Protein AF-A0A110A791-F1 (afdb_monomer)

Structure (mmCIF, N/CA/C/O backbone):
data_AF-A0A110A791-F1
#
_entry.id   AF-A0A110A791-F1
#
loop_
_atom_site.group_PDB
_atom_site.id
_atom_site.type_symbol
_atom_site.label_atom_id
_atom_site.label_alt_id
_atom_site.label_comp_id
_atom_site.label_asym_id
_atom_site.label_entity_id
_atom_site.label_seq_id
_atom_site.pdbx_PDB_ins_code
_atom_site.Cartn_x
_atom_site.Cartn_y
_atom_site.Cartn_z
_atom_site.occupancy
_atom_site.B_iso_or_equiv
_atom_site.auth_seq_id
_atom_site.auth_comp_id
_atom_site.auth_asym_id
_atom_site.auth_atom_id
_atom_site.pdbx_PDB_model_num
ATOM 1 N N . MET A 1 1 ? -46.217 46.017 40.163 1.00 45.03 1 MET A N 1
ATOM 2 C CA . MET A 1 1 ? -46.417 44.812 39.322 1.00 45.03 1 MET A CA 1
ATOM 3 C C . MET A 1 1 ? -45.128 43.997 39.270 1.00 45.03 1 MET A C 1
ATOM 5 O O . MET A 1 1 ? -44.220 44.387 38.547 1.00 45.03 1 MET A O 1
ATOM 9 N N . ASN A 1 2 ? -45.032 42.873 39.987 1.00 41.34 2 ASN A N 1
ATOM 10 C CA . ASN A 1 2 ? -43.905 41.946 39.819 1.00 41.34 2 ASN A CA 1
ATOM 11 C C . ASN A 1 2 ? -44.261 40.891 38.764 1.00 41.34 2 ASN A C 1
ATOM 13 O O . ASN A 1 2 ? -45.183 40.100 38.952 1.00 41.34 2 ASN A O 1
ATOM 17 N N . LYS A 1 3 ? -43.537 40.891 37.639 1.00 60.41 3 LYS A N 1
ATOM 18 C CA . LYS A 1 3 ? -43.641 39.853 36.605 1.00 60.41 3 LYS A CA 1
ATOM 19 C C . LYS A 1 3 ? -42.994 38.568 37.124 1.00 60.41 3 LYS A C 1
ATOM 21 O O . LYS A 1 3 ? -41.775 38.482 37.232 1.00 60.41 3 LYS A O 1
ATOM 26 N N . ILE A 1 4 ? -43.812 37.562 37.421 1.00 61.75 4 ILE A N 1
ATOM 27 C CA . ILE A 1 4 ? -43.351 36.211 37.751 1.00 61.75 4 ILE A CA 1
ATOM 28 C C . ILE A 1 4 ? -42.800 35.580 36.462 1.00 61.75 4 ILE A C 1
ATOM 30 O O . ILE A 1 4 ? -43.551 35.228 35.551 1.00 61.75 4 ILE A O 1
ATOM 34 N N . LEU A 1 5 ? -41.475 35.474 36.356 1.00 68.62 5 LEU A N 1
ATOM 35 C CA . LEU A 1 5 ? -40.795 34.801 35.249 1.00 68.62 5 LEU A CA 1
ATOM 36 C C . LEU A 1 5 ? -41.057 33.289 35.334 1.00 68.62 5 LEU A C 1
ATOM 38 O O . LEU A 1 5 ? -40.433 32.577 36.119 1.00 68.62 5 LEU A O 1
ATOM 42 N N . LYS A 1 6 ? -41.981 32.788 34.503 1.00 63.88 6 LYS A N 1
ATOM 43 C CA . LYS A 1 6 ? -42.192 31.351 34.260 1.00 63.88 6 LYS A CA 1
ATOM 44 C C . LYS A 1 6 ? -40.871 30.724 33.782 1.00 63.88 6 LYS A C 1
ATOM 46 O O . LYS A 1 6 ? -40.503 30.877 32.616 1.00 63.88 6 LYS A O 1
ATOM 51 N N . ARG A 1 7 ? -40.157 29.995 34.653 1.00 67.88 7 ARG A N 1
ATOM 52 C CA . ARG A 1 7 ? -39.065 29.100 34.230 1.00 67.88 7 ARG A CA 1
ATOM 53 C C . ARG A 1 7 ? -39.672 28.030 33.323 1.00 67.88 7 ARG A C 1
ATOM 55 O O . ARG A 1 7 ? -40.397 27.154 33.783 1.00 67.88 7 ARG A O 1
ATOM 62 N N . LYS A 1 8 ? -39.405 28.115 32.018 1.00 66.44 8 LYS A N 1
ATOM 63 C CA . LYS A 1 8 ? -39.672 27.010 31.092 1.00 66.44 8 LYS A CA 1
ATOM 64 C C . LYS A 1 8 ? -38.808 25.830 31.544 1.00 66.44 8 LYS A C 1
ATOM 66 O O . LYS A 1 8 ? -37.589 25.972 31.594 1.00 66.44 8 LYS A O 1
ATOM 71 N N . ASN A 1 9 ? -39.438 24.706 31.885 1.00 64.69 9 ASN A N 1
ATOM 72 C CA . ASN A 1 9 ? -38.768 23.437 32.170 1.00 64.69 9 ASN A CA 1
ATOM 73 C C . ASN A 1 9 ? -37.951 23.016 30.945 1.00 64.69 9 ASN A C 1
ATOM 75 O O . ASN A 1 9 ? -38.466 22.374 30.030 1.00 64.69 9 ASN A O 1
ATOM 79 N N . LYS A 1 10 ? -36.680 23.415 30.898 1.00 67.19 10 LYS A N 1
ATOM 80 C CA . LYS A 1 10 ? -35.728 22.838 29.960 1.00 67.19 10 LYS A CA 1
ATOM 81 C C . LYS A 1 10 ? -35.434 21.437 30.483 1.00 67.19 10 LYS A C 1
ATOM 83 O O . LYS A 1 10 ? -34.829 21.306 31.543 1.00 67.19 10 LYS A O 1
ATOM 88 N N . LYS A 1 11 ? -35.916 20.407 29.783 1.00 72.38 11 LYS A N 1
ATOM 89 C CA . LYS A 1 11 ? -35.474 19.029 30.012 1.00 72.38 11 LYS A CA 1
ATOM 90 C C . LYS A 1 11 ? -33.971 19.003 29.726 1.00 72.38 11 LYS A C 1
ATOM 92 O O . LYS A 1 11 ? -33.565 19.143 28.576 1.00 72.38 11 LYS A O 1
ATOM 97 N N . GLY A 1 12 ? -33.168 18.997 30.785 1.00 74.56 12 GLY A N 1
ATOM 98 C CA . GLY A 1 12 ? -31.721 18.867 30.695 1.00 74.56 12 GLY A CA 1
ATOM 99 C C . GLY A 1 12 ? -31.355 17.419 30.407 1.00 74.56 12 GLY A C 1
ATOM 100 O O . GLY A 1 12 ? -32.042 16.511 30.870 1.00 74.56 12 GLY A O 1
ATOM 101 N N . PHE A 1 13 ? -30.287 17.232 29.639 1.00 78.25 13 PHE A N 1
ATOM 102 C CA . PHE A 1 13 ? -29.685 15.930 29.391 1.00 78.25 13 PHE A CA 1
ATOM 103 C C . PHE A 1 13 ? -29.231 15.332 30.727 1.00 78.25 13 PHE A C 1
ATOM 105 O O . PHE A 1 13 ? -28.520 15.988 31.493 1.00 78.25 13 PHE A O 1
ATOM 112 N N . THR A 1 14 ? -29.684 14.129 31.055 1.00 89.19 14 THR A N 1
ATOM 113 C CA . THR A 1 14 ? -29.282 13.464 32.294 1.00 89.19 14 THR A CA 1
ATOM 114 C C . THR A 1 14 ? -27.866 12.910 32.142 1.00 89.19 14 THR A C 1
ATO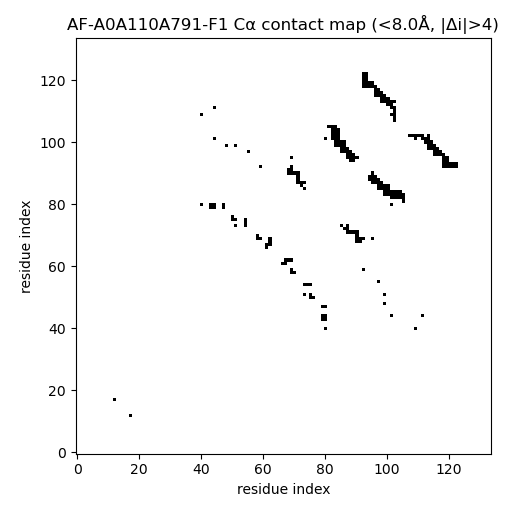M 116 O O . THR A 1 14 ? -27.463 12.452 31.073 1.00 89.19 14 THR A O 1
ATOM 119 N N . LEU A 1 15 ? -27.082 12.919 33.224 1.00 87.25 15 LEU A N 1
ATOM 120 C CA . LEU A 1 15 ? -25.754 12.290 33.221 1.00 87.25 15 LEU A CA 1
ATOM 121 C C . LEU A 1 15 ? -25.836 10.802 32.846 1.00 87.25 15 LEU A C 1
ATOM 123 O O . LEU A 1 15 ? -24.977 10.303 32.128 1.00 87.25 15 LEU A O 1
ATOM 127 N N . MET A 1 16 ? -26.904 10.118 33.268 1.00 90.25 16 MET A N 1
ATOM 128 C CA . MET A 1 16 ? -27.146 8.711 32.938 1.00 90.25 16 MET A CA 1
ATOM 129 C C . MET A 1 16 ? -27.366 8.481 31.441 1.00 90.25 16 MET A C 1
ATOM 131 O O . MET A 1 16 ? -26.863 7.497 30.902 1.00 90.25 16 MET A O 1
ATOM 135 N N . GLU A 1 17 ? -28.048 9.399 30.748 1.00 89.00 17 GLU A N 1
ATOM 136 C CA . GLU A 1 17 ? -28.193 9.329 29.290 1.00 89.00 17 GLU A CA 1
ATOM 137 C C . GLU A 1 17 ? -26.839 9.460 28.583 1.00 89.00 17 GLU A C 1
ATOM 139 O O . GLU A 1 17 ? -26.626 8.812 27.565 1.00 89.00 17 GLU A O 1
ATOM 144 N N . MET A 1 18 ? -25.892 10.241 29.114 1.00 90.25 18 MET A N 1
ATOM 145 C CA . MET A 1 18 ? -24.562 10.351 28.493 1.00 90.25 18 MET A CA 1
ATOM 146 C C . MET A 1 18 ? -23.713 9.118 28.803 1.00 90.25 18 MET A C 1
ATOM 148 O O . MET A 1 18 ? -22.993 8.641 27.929 1.00 90.25 18 MET A O 1
ATOM 152 N N . LEU A 1 19 ? -23.838 8.566 30.013 1.00 91.44 19 LEU A N 1
ATOM 153 C CA . LEU A 1 19 ? -23.100 7.378 30.443 1.00 91.44 19 LEU A CA 1
ATOM 154 C C . LEU A 1 19 ? -23.436 6.142 29.605 1.00 91.44 19 LEU A C 1
ATOM 156 O O . LEU A 1 19 ? -22.528 5.427 29.181 1.00 91.44 19 LEU A O 1
ATOM 160 N N . ILE A 1 20 ? -24.718 5.897 29.321 1.00 93.31 20 ILE A N 1
ATOM 161 C CA . ILE A 1 20 ? -25.096 4.728 28.516 1.00 93.31 20 ILE A CA 1
ATOM 162 C C . ILE A 1 20 ? -24.633 4.870 27.060 1.00 93.31 20 ILE A C 1
ATOM 164 O O . ILE A 1 20 ? -24.203 3.894 26.449 1.00 93.31 20 ILE A O 1
ATOM 168 N N . VAL A 1 21 ? -24.643 6.094 26.521 1.00 94.44 21 VAL A N 1
ATOM 169 C CA . VAL A 1 21 ? -24.217 6.376 25.144 1.00 94.44 21 VAL A CA 1
ATOM 170 C C . VAL A 1 21 ? -22.723 6.121 24.969 1.00 94.44 21 VAL A C 1
ATOM 172 O O . VAL A 1 21 ? -22.339 5.378 24.065 1.00 94.44 21 VAL A O 1
ATOM 175 N N . ILE A 1 22 ? -21.874 6.666 25.847 1.00 95.19 22 ILE A N 1
ATOM 176 C CA . ILE A 1 22 ? -20.428 6.403 25.771 1.00 95.19 22 ILE A CA 1
ATOM 177 C C . ILE A 1 22 ? -20.110 4.926 26.026 1.00 95.19 22 ILE A C 1
ATOM 179 O O . ILE A 1 22 ? -19.186 4.396 25.415 1.00 95.19 22 ILE A O 1
ATOM 183 N N . GLY A 1 23 ? -20.905 4.247 26.862 1.00 9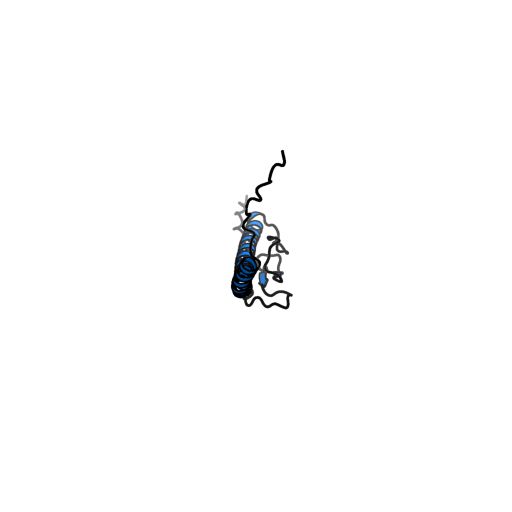6.00 23 GLY A N 1
ATOM 184 C CA . GLY A 1 23 ? -20.778 2.813 27.110 1.00 96.00 23 GLY A CA 1
ATOM 185 C C . GLY A 1 23 ? -20.991 1.986 25.843 1.00 96.00 23 GLY A C 1
ATOM 186 O O . GLY A 1 23 ? -20.168 1.134 25.518 1.00 96.00 23 GLY A O 1
ATOM 187 N N . ILE A 1 24 ? -22.045 2.278 25.076 1.00 96.31 24 ILE A N 1
ATOM 188 C CA . ILE A 1 24 ? -22.310 1.587 23.805 1.00 96.31 24 ILE A CA 1
ATOM 189 C C . ILE A 1 24 ? -21.230 1.925 22.765 1.00 96.31 24 ILE A C 1
ATOM 191 O O . ILE A 1 24 ? -20.730 1.023 22.093 1.00 96.31 24 ILE A O 1
ATOM 195 N N . ILE A 1 25 ? -20.815 3.194 22.654 1.00 96.44 25 ILE A N 1
ATOM 196 C CA . ILE A 1 25 ? -19.747 3.605 21.725 1.00 96.44 25 ILE A CA 1
ATOM 197 C C . ILE A 1 25 ? -18.435 2.876 22.044 1.00 96.44 25 ILE A C 1
ATOM 199 O O . ILE A 1 25 ? -17.772 2.401 21.124 1.00 96.44 25 ILE A O 1
ATOM 203 N N . ALA A 1 26 ? -18.080 2.730 23.324 1.00 96.81 26 ALA A N 1
ATOM 204 C CA . ALA A 1 26 ? -16.869 2.026 23.737 1.00 96.81 26 ALA A CA 1
ATOM 205 C C . ALA A 1 26 ? -16.861 0.563 23.263 1.00 96.81 26 ALA A C 1
ATOM 207 O O . ALA A 1 26 ? -15.852 0.096 22.736 1.00 96.81 26 ALA A O 1
ATOM 208 N N . VAL A 1 27 ? -17.997 -0.137 23.374 1.00 95.88 27 VAL A N 1
ATOM 209 C CA . VAL A 1 27 ? -18.136 -1.524 22.899 1.00 95.88 27 VAL A CA 1
ATOM 210 C C . VAL A 1 27 ? -18.001 -1.608 21.375 1.00 95.88 27 VAL A C 1
ATOM 212 O O . VAL A 1 27 ? -17.294 -2.478 20.870 1.00 95.88 27 VAL A O 1
ATOM 215 N N . LEU A 1 28 ? -18.626 -0.689 20.632 1.00 96.31 28 LEU A N 1
ATOM 216 C CA . LEU A 1 28 ? -18.527 -0.663 19.168 1.00 96.31 28 LEU A CA 1
ATOM 217 C C . LEU A 1 28 ? -17.091 -0.397 18.700 1.00 96.31 28 LEU A C 1
ATOM 219 O O . LEU A 1 28 ? -16.579 -1.098 17.827 1.00 96.31 28 LEU A O 1
ATOM 223 N N . VAL A 1 29 ? -16.423 0.590 19.301 1.00 95.88 29 VAL A N 1
ATOM 224 C CA . VAL A 1 29 ? -15.051 0.981 18.950 1.00 95.88 29 VAL A CA 1
ATOM 225 C C . VAL A 1 29 ? -14.051 -0.136 19.261 1.00 95.88 29 VAL A C 1
ATOM 227 O O . VAL A 1 29 ? -13.147 -0.370 18.458 1.00 95.88 29 VAL A O 1
ATOM 230 N N . ALA A 1 30 ? -14.243 -0.870 20.363 1.00 94.75 30 ALA A N 1
ATOM 231 C CA . ALA A 1 30 ? -13.383 -1.992 20.741 1.00 94.75 30 ALA A CA 1
ATOM 232 C C . ALA A 1 30 ? -13.294 -3.079 19.652 1.00 94.75 30 ALA A C 1
ATOM 234 O O . ALA A 1 30 ? -12.232 -3.667 19.461 1.00 94.75 30 ALA A O 1
ATOM 235 N N . ILE A 1 31 ? -14.377 -3.315 18.904 1.00 93.12 31 ILE A N 1
ATOM 236 C CA . ILE A 1 31 ? -14.413 -4.283 17.794 1.00 93.12 31 ILE A CA 1
ATOM 237 C C . ILE A 1 31 ? -14.031 -3.611 16.465 1.00 93.12 31 ILE A C 1
ATOM 239 O O . ILE A 1 31 ? -13.361 -4.210 15.620 1.00 93.12 31 ILE A O 1
ATOM 243 N N . ALA A 1 32 ? -14.430 -2.353 16.268 1.00 92.12 32 ALA A N 1
ATOM 244 C CA . ALA A 1 32 ? -14.211 -1.635 15.018 1.00 92.12 32 ALA A CA 1
ATOM 245 C C . ALA A 1 32 ? -12.730 -1.321 14.749 1.00 92.12 32 ALA A C 1
ATOM 247 O O . ALA A 1 32 ? -12.274 -1.488 13.624 1.00 92.12 32 ALA A O 1
ATOM 248 N N . ILE A 1 33 ? -11.952 -0.900 15.753 1.00 90.88 33 ILE A N 1
ATOM 249 C CA . ILE A 1 33 ? -10.535 -0.534 15.560 1.00 90.88 33 ILE A CA 1
ATOM 250 C C . ILE A 1 33 ? -9.679 -1.699 15.027 1.00 90.88 33 ILE A C 1
ATOM 252 O O . ILE A 1 33 ? -9.022 -1.513 13.995 1.00 90.88 33 ILE A O 1
ATOM 256 N N . PRO A 1 34 ? -9.649 -2.890 15.665 1.00 87.69 34 PRO A N 1
ATOM 257 C CA . PRO A 1 34 ? -8.782 -3.974 15.201 1.00 87.69 34 PRO A CA 1
ATOM 258 C C . PRO A 1 34 ? -9.191 -4.483 13.814 1.00 87.69 34 PRO A C 1
ATOM 260 O O . PRO A 1 34 ? -8.332 -4.753 12.975 1.00 87.69 34 PRO A O 1
ATOM 263 N N . THR A 1 35 ? -10.496 -4.554 13.538 1.00 89.56 35 THR A N 1
ATOM 264 C CA . THR A 1 35 ? -11.021 -5.019 12.246 1.00 89.56 35 THR A CA 1
ATOM 265 C C . THR A 1 35 ? -10.743 -4.022 11.119 1.00 89.56 35 THR A C 1
ATOM 267 O O . THR A 1 35 ? -10.292 -4.410 10.039 1.00 89.56 35 THR A O 1
ATOM 270 N N . PHE A 1 36 ? -10.938 -2.727 11.376 1.00 88.88 36 PHE A N 1
ATOM 271 C CA . PHE A 1 36 ? -10.696 -1.669 10.399 1.00 88.88 36 PHE A CA 1
ATOM 272 C C . PHE A 1 36 ? -9.213 -1.532 10.039 1.00 88.88 36 PHE A C 1
ATOM 274 O O . PHE A 1 36 ? -8.888 -1.311 8.874 1.00 88.88 36 PHE A O 1
ATOM 281 N N . SER A 1 37 ? -8.306 -1.715 11.004 1.00 86.56 37 SER A N 1
ATOM 282 C CA . SER A 1 37 ? -6.858 -1.640 10.765 1.00 86.56 37 SER A CA 1
ATOM 283 C C . SER A 1 37 ? -6.384 -2.661 9.719 1.00 86.56 37 SER A C 1
ATOM 285 O O . SER A 1 37 ? -5.697 -2.300 8.760 1.00 86.56 37 SER A O 1
ATOM 287 N N . GLY A 1 38 ? -6.819 -3.923 9.830 1.00 86.19 38 GLY A N 1
ATOM 288 C CA . GLY A 1 38 ? -6.477 -4.965 8.854 1.00 86.19 38 GLY A CA 1
ATOM 289 C C . GLY A 1 38 ? -7.085 -4.713 7.470 1.00 86.19 38 GLY A C 1
ATOM 290 O O . GLY A 1 38 ? -6.400 -4.837 6.452 1.00 86.19 38 GLY A O 1
ATOM 291 N N . ALA A 1 39 ? -8.355 -4.296 7.423 1.00 88.75 39 ALA A N 1
ATOM 292 C CA . ALA A 1 39 ? -9.034 -3.962 6.171 1.00 88.75 39 ALA A CA 1
ATOM 293 C C . ALA A 1 39 ? -8.361 -2.785 5.444 1.00 88.75 39 ALA A C 1
ATOM 295 O O . ALA A 1 39 ? -8.175 -2.835 4.227 1.00 88.75 39 ALA A O 1
ATOM 296 N N . LYS A 1 40 ? -7.938 -1.761 6.193 1.00 89.50 40 LYS A N 1
ATOM 297 C CA . LYS A 1 40 ? -7.190 -0.619 5.665 1.00 89.50 40 LYS A CA 1
ATOM 298 C C . LYS A 1 40 ? -5.852 -1.060 5.063 1.00 89.50 40 LYS A C 1
ATOM 300 O O . LYS A 1 40 ? -5.596 -0.734 3.908 1.00 89.50 40 LYS A O 1
ATOM 305 N N . LYS A 1 41 ? -5.049 -1.854 5.785 1.00 88.94 41 LYS A N 1
ATOM 306 C CA . LYS A 1 41 ? -3.764 -2.374 5.272 1.00 88.94 41 LYS A CA 1
ATOM 307 C C . LYS A 1 41 ? -3.939 -3.170 3.975 1.00 88.94 41 LYS A C 1
ATOM 309 O O . LYS A 1 41 ? -3.170 -2.997 3.035 1.00 88.94 41 LYS A O 1
ATOM 314 N N . LYS A 1 42 ? -4.983 -4.002 3.888 1.00 89.81 42 LYS A N 1
ATOM 315 C CA . LYS A 1 42 ? -5.306 -4.759 2.668 1.00 89.81 42 LYS A CA 1
ATOM 316 C C . LYS A 1 42 ? -5.635 -3.850 1.482 1.00 89.81 42 LYS A C 1
ATOM 318 O O . LYS A 1 42 ? -5.208 -4.124 0.362 1.00 89.81 42 LYS A O 1
ATOM 323 N N . ALA A 1 43 ? -6.409 -2.793 1.722 1.00 91.75 43 ALA A N 1
ATOM 324 C CA . ALA A 1 43 ? -6.761 -1.823 0.692 1.00 91.75 43 ALA A CA 1
ATOM 325 C C . ALA A 1 43 ? -5.531 -1.040 0.207 1.00 91.75 43 ALA A C 1
ATOM 327 O O . ALA A 1 43 ? -5.362 -0.870 -0.998 1.00 91.75 43 ALA A O 1
ATOM 328 N N . GLU A 1 44 ? -4.654 -0.626 1.126 1.00 91.88 44 GLU A N 1
ATOM 329 C CA . GLU A 1 44 ? -3.394 0.057 0.804 1.00 91.88 44 GLU A CA 1
ATOM 330 C C . GLU A 1 44 ? -2.455 -0.845 -0.012 1.00 91.88 44 GLU A C 1
ATOM 332 O O . GLU A 1 44 ? -1.990 -0.426 -1.067 1.00 91.88 44 GLU A O 1
ATOM 337 N N . TYR A 1 45 ? -2.270 -2.109 0.390 1.00 92.12 45 TYR A N 1
ATOM 338 C CA . TYR A 1 45 ? -1.488 -3.089 -0.375 1.00 92.12 45 TYR A CA 1
ATOM 339 C C . TYR A 1 45 ? -1.998 -3.255 -1.814 1.00 92.12 45 TYR A C 1
ATOM 341 O O . TYR A 1 45 ? -1.228 -3.219 -2.775 1.00 92.12 45 TYR A O 1
ATOM 349 N N . ALA A 1 46 ? -3.311 -3.442 -1.975 1.00 92.25 46 ALA A N 1
ATOM 350 C CA . ALA A 1 46 ? -3.913 -3.647 -3.287 1.00 92.25 46 ALA A CA 1
ATOM 351 C C . ALA A 1 46 ? -3.770 -2.406 -4.184 1.00 92.25 46 ALA A C 1
ATOM 353 O O . ALA A 1 46 ? -3.491 -2.543 -5.377 1.00 92.25 46 ALA A O 1
ATOM 354 N N . ALA A 1 47 ? -3.940 -1.210 -3.612 1.00 93.19 47 ALA A N 1
ATOM 355 C CA . ALA A 1 47 ? -3.765 0.048 -4.325 1.00 93.19 47 ALA A CA 1
ATOM 356 C C . ALA A 1 47 ? -2.309 0.242 -4.769 1.00 93.19 47 ALA A C 1
ATOM 358 O O . ALA A 1 47 ? -2.060 0.522 -5.940 1.00 93.19 47 ALA A O 1
ATOM 359 N N . ASP A 1 48 ? -1.347 0.025 -3.875 1.00 93.19 48 ASP A N 1
ATOM 360 C CA . ASP A 1 48 ? 0.078 0.142 -4.188 1.00 93.19 48 ASP A CA 1
ATOM 361 C C . ASP A 1 48 ? 0.504 -0.808 -5.293 1.00 93.19 48 ASP A C 1
ATOM 363 O O . ASP A 1 48 ? 1.135 -0.388 -6.262 1.00 93.19 48 ASP A O 1
ATOM 367 N N . LEU A 1 49 ? 0.115 -2.078 -5.187 1.00 92.88 49 LEU A N 1
ATOM 368 C CA . LEU A 1 49 ? 0.442 -3.072 -6.197 1.00 92.88 49 LEU A CA 1
ATOM 369 C C . LEU A 1 49 ? -0.123 -2.686 -7.572 1.00 92.88 49 LEU A C 1
ATOM 371 O O . LEU A 1 49 ? 0.547 -2.875 -8.591 1.00 92.88 49 LEU A O 1
ATOM 375 N N . ALA A 1 50 ? -1.340 -2.139 -7.616 1.00 93.81 50 ALA A N 1
ATOM 376 C CA . ALA A 1 50 ? -1.942 -1.643 -8.849 1.00 93.81 50 ALA A CA 1
ATOM 377 C C . ALA A 1 50 ? -1.178 -0.434 -9.415 1.00 93.81 50 ALA A C 1
ATOM 379 O O . ALA A 1 50 ? -0.927 -0.379 -10.619 1.00 93.81 50 ALA A O 1
ATOM 380 N N . ASN A 1 51 ? -0.744 0.488 -8.555 1.00 94.44 51 ASN A N 1
ATOM 381 C CA . ASN A 1 51 ? 0.034 1.656 -8.961 1.00 94.44 51 ASN A CA 1
ATOM 382 C C . ASN A 1 51 ? 1.406 1.260 -9.527 1.00 94.44 51 ASN A C 1
ATOM 384 O O . ASN A 1 51 ? 1.792 1.746 -10.588 1.00 94.44 51 ASN A O 1
ATOM 388 N N . VAL A 1 52 ? 2.115 0.325 -8.881 1.00 94.25 52 VAL A N 1
ATOM 389 C CA . VAL A 1 52 ? 3.410 -0.173 -9.377 1.00 94.25 52 VAL A CA 1
ATOM 390 C C . VAL A 1 52 ? 3.237 -0.909 -10.708 1.00 94.25 52 VAL A C 1
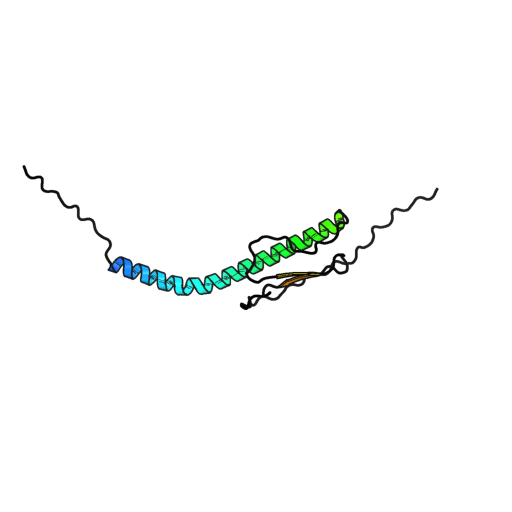ATOM 392 O O . VAL A 1 52 ? 4.047 -0.723 -11.611 1.00 94.25 52 VAL A O 1
ATOM 395 N N . ARG A 1 53 ? 2.157 -1.688 -10.876 1.00 93.88 53 ARG A N 1
ATOM 396 C CA . ARG A 1 53 ? 1.806 -2.332 -12.158 1.00 93.88 53 ARG A CA 1
ATOM 397 C C . ARG A 1 53 ? 1.602 -1.323 -13.282 1.00 93.88 53 ARG A C 1
ATOM 399 O O . ARG A 1 53 ? 2.143 -1.515 -14.369 1.00 93.88 53 ARG A O 1
ATOM 406 N N . ALA A 1 54 ? 0.817 -0.279 -13.025 1.00 93.69 54 ALA A N 1
ATOM 407 C CA . ALA A 1 54 ? 0.528 0.756 -14.010 1.00 93.69 54 ALA A CA 1
ATOM 408 C C . ALA A 1 54 ? 1.805 1.507 -14.409 1.00 93.69 54 ALA A C 1
ATOM 410 O O . ALA A 1 54 ? 2.110 1.617 -15.594 1.00 93.69 54 ALA A O 1
ATOM 411 N N . TRP A 1 55 ? 2.593 1.925 -13.418 1.00 94.31 55 TRP A N 1
ATOM 412 C CA . TRP A 1 55 ? 3.877 2.585 -13.638 1.00 94.31 55 TRP A CA 1
ATOM 413 C C . TRP A 1 55 ? 4.866 1.701 -14.410 1.00 94.31 55 TRP A C 1
ATOM 415 O O . TRP A 1 55 ? 5.526 2.171 -15.334 1.00 94.31 55 TRP A O 1
ATOM 425 N N . TYR A 1 56 ? 4.945 0.409 -14.076 1.00 92.31 56 TYR A N 1
ATOM 426 C CA . TYR A 1 56 ? 5.808 -0.543 -14.772 1.00 92.31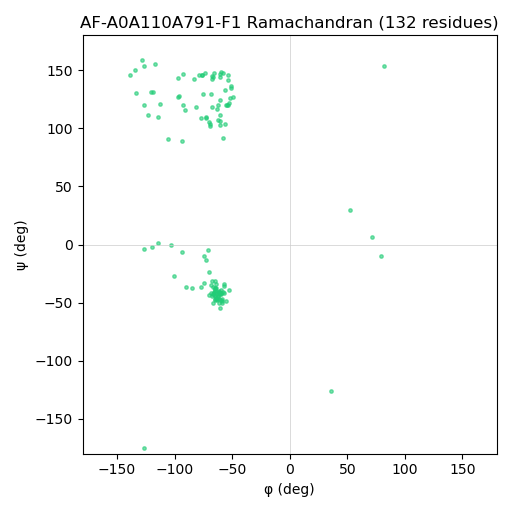 56 TYR A CA 1
ATOM 427 C C . TYR A 1 56 ? 5.440 -0.617 -16.261 1.00 92.31 56 TYR A C 1
ATOM 429 O O . TYR A 1 56 ? 6.303 -0.429 -17.115 1.00 92.31 56 TYR A O 1
ATOM 437 N N . ALA A 1 57 ? 4.157 -0.798 -16.585 1.00 90.75 57 ALA A N 1
ATOM 438 C CA . ALA A 1 57 ? 3.689 -0.843 -17.971 1.00 90.75 57 ALA A CA 1
ATOM 439 C C . ALA A 1 57 ? 3.954 0.468 -18.735 1.00 90.75 57 ALA A C 1
ATOM 441 O O . ALA A 1 57 ? 4.373 0.442 -19.895 1.00 90.75 57 ALA A O 1
ATOM 442 N N . GLU A 1 58 ? 3.752 1.614 -18.082 1.00 89.88 58 GLU A N 1
ATOM 443 C CA . GLU A 1 58 ? 4.057 2.926 -18.656 1.00 89.88 58 GLU A CA 1
ATOM 444 C C . GLU A 1 58 ? 5.554 3.070 -18.967 1.00 89.88 58 GLU A C 1
ATOM 446 O O . GLU A 1 58 ? 5.915 3.508 -20.059 1.00 89.88 58 GLU A O 1
ATOM 451 N N . SER A 1 59 ? 6.425 2.654 -18.041 1.00 89.88 59 SER A N 1
ATOM 452 C CA . SER A 1 59 ? 7.878 2.751 -18.207 1.00 89.88 59 SER A CA 1
ATOM 453 C C . SER A 1 59 ? 8.385 1.948 -19.406 1.00 89.88 59 SER A C 1
ATOM 455 O O . SER A 1 59 ? 9.199 2.448 -20.182 1.00 89.88 59 SER A O 1
ATOM 457 N N . LEU A 1 60 ? 7.834 0.748 -19.617 1.00 89.00 60 LEU A N 1
ATOM 458 C CA . LEU A 1 60 ? 8.157 -0.080 -20.775 1.00 89.00 60 LEU A CA 1
ATOM 459 C C . LEU A 1 60 ? 7.659 0.548 -22.072 1.00 89.00 60 LEU A C 1
ATOM 461 O O . LEU A 1 60 ? 8.392 0.600 -23.053 1.00 89.00 60 LEU A O 1
ATOM 465 N N . THR A 1 61 ? 6.430 1.061 -22.070 1.00 88.25 61 THR A N 1
ATOM 466 C CA . THR A 1 61 ? 5.843 1.680 -23.264 1.00 88.25 61 THR A CA 1
ATOM 467 C C . THR A 1 61 ? 6.657 2.897 -23.703 1.00 88.25 61 THR A C 1
ATOM 469 O O . THR A 1 61 ? 6.938 3.046 -24.888 1.00 88.25 61 THR A O 1
ATOM 472 N N . LYS A 1 62 ? 7.097 3.730 -22.752 1.00 87.50 62 LYS A N 1
ATOM 473 C CA . LYS A 1 62 ? 7.962 4.887 -23.022 1.00 87.50 62 LYS A CA 1
ATOM 474 C C . LYS A 1 62 ? 9.330 4.475 -23.554 1.00 87.50 62 LYS A C 1
ATOM 476 O O . LYS A 1 62 ? 9.760 4.999 -24.575 1.00 87.50 62 LYS A O 1
ATOM 481 N N . ASN A 1 63 ? 9.973 3.490 -22.925 1.00 88.06 63 ASN A N 1
ATOM 482 C CA . ASN A 1 63 ? 11.248 2.961 -23.408 1.00 88.06 63 ASN A CA 1
ATOM 483 C C . ASN A 1 63 ? 11.145 2.421 -24.845 1.00 88.06 63 ASN A C 1
ATOM 485 O O . ASN A 1 63 ? 12.025 2.695 -25.650 1.00 88.06 63 ASN A O 1
ATOM 489 N N . MET A 1 64 ? 10.062 1.719 -25.192 1.00 84.94 64 MET A N 1
ATOM 490 C CA . MET A 1 64 ? 9.870 1.180 -26.543 1.00 84.94 64 MET A CA 1
ATOM 491 C C . MET A 1 64 ? 9.498 2.247 -27.585 1.00 84.94 64 MET A C 1
ATOM 493 O O . MET A 1 64 ? 9.854 2.098 -28.750 1.00 84.94 64 MET A O 1
ATOM 497 N N . ALA A 1 65 ? 8.758 3.290 -27.198 1.00 87.81 65 ALA A N 1
ATOM 498 C CA . ALA A 1 65 ? 8.274 4.317 -28.122 1.00 87.81 65 ALA A CA 1
ATOM 499 C C . ALA A 1 65 ? 9.296 5.433 -28.381 1.00 87.81 65 ALA A C 1
ATOM 501 O O . ALA A 1 65 ? 9.378 5.943 -29.497 1.00 87.81 65 ALA A O 1
ATOM 502 N N . GLU A 1 66 ? 10.051 5.823 -27.354 1.00 86.44 66 GLU A N 1
ATOM 503 C CA . GLU A 1 66 ? 10.927 7.001 -27.378 1.00 86.44 66 GLU A CA 1
ATOM 504 C C . GLU A 1 66 ? 12.420 6.640 -27.267 1.00 86.44 66 GLU A C 1
ATOM 506 O O . GLU A 1 66 ? 13.259 7.537 -27.243 1.00 86.44 66 GLU A O 1
ATOM 511 N N . ASP A 1 67 ? 12.761 5.346 -27.183 1.00 81.81 67 ASP A N 1
ATOM 512 C CA . ASP A 1 67 ? 14.127 4.832 -26.956 1.00 81.81 67 ASP A CA 1
ATOM 513 C C . ASP A 1 67 ? 14.818 5.468 -25.730 1.00 81.81 67 ASP A C 1
ATOM 515 O O . ASP A 1 67 ? 16.035 5.641 -25.647 1.00 81.81 67 ASP A O 1
ATOM 519 N N . THR A 1 68 ? 14.014 5.863 -24.739 1.00 82.62 68 THR A N 1
ATOM 520 C CA . THR A 1 68 ? 14.499 6.470 -23.497 1.00 82.62 68 THR A CA 1
ATOM 521 C C . THR A 1 68 ? 14.928 5.390 -22.508 1.00 82.62 68 THR A C 1
ATOM 523 O O . THR A 1 68 ? 14.204 4.401 -22.379 1.00 82.62 68 THR A O 1
ATOM 526 N N . PRO A 1 69 ? 16.006 5.572 -21.724 1.00 85.12 69 PRO A N 1
ATOM 527 C CA . PRO A 1 69 ? 16.393 4.624 -20.678 1.00 85.12 69 PRO A CA 1
ATOM 528 C C . PRO A 1 69 ? 15.253 4.318 -19.699 1.00 85.12 69 PRO A C 1
ATOM 530 O O . PRO A 1 69 ? 14.455 5.200 -19.371 1.00 85.12 69 PRO A O 1
ATOM 533 N N . LEU A 1 70 ? 15.200 3.083 -19.193 1.00 89.44 70 LEU A N 1
ATOM 534 C CA . LEU A 1 70 ? 14.220 2.719 -18.171 1.00 89.44 70 LEU A CA 1
ATOM 535 C C . LEU A 1 70 ? 14.512 3.455 -16.852 1.00 89.44 70 LEU A C 1
ATOM 537 O O . LEU A 1 70 ? 15.676 3.686 -16.505 1.00 89.44 70 LEU A O 1
ATOM 541 N N . PRO A 1 71 ? 13.466 3.842 -16.103 1.00 90.31 71 PRO A N 1
ATOM 542 C CA . PRO A 1 71 ? 13.621 4.603 -14.873 1.00 90.31 71 PRO A CA 1
ATOM 543 C C . PRO A 1 71 ? 14.299 3.770 -13.783 1.00 90.31 71 PRO A C 1
ATOM 545 O O . PRO A 1 71 ? 14.005 2.593 -13.605 1.00 90.31 71 PRO A O 1
ATOM 548 N N . THR A 1 72 ? 15.161 4.409 -12.994 1.00 90.25 72 THR A N 1
ATOM 549 C CA . THR A 1 72 ? 15.872 3.782 -11.864 1.00 90.25 72 THR A CA 1
ATOM 550 C C . THR A 1 72 ? 15.161 3.959 -10.526 1.00 90.25 72 THR A C 1
ATOM 552 O O . THR A 1 72 ? 15.586 3.406 -9.513 1.00 90.25 72 THR A O 1
ATOM 555 N N . SER A 1 73 ? 14.082 4.739 -10.497 1.00 90.25 73 SER A N 1
ATOM 556 C CA . SER A 1 73 ? 13.305 5.014 -9.295 1.00 90.25 73 SER A CA 1
ATOM 557 C C . SER A 1 73 ? 11.811 4.995 -9.593 1.00 90.25 73 SER A C 1
ATOM 559 O O . SER A 1 73 ? 11.354 5.361 -10.675 1.00 90.25 73 SER A O 1
ATOM 561 N N . TYR A 1 74 ? 11.041 4.535 -8.612 1.00 89.62 74 TYR A N 1
ATOM 562 C CA . TYR A 1 74 ? 9.593 4.468 -8.714 1.00 89.62 74 TYR A CA 1
ATOM 563 C C . TYR A 1 74 ? 8.994 5.840 -8.402 1.00 89.62 74 TYR A C 1
ATOM 565 O O . TYR A 1 74 ? 9.114 6.338 -7.280 1.00 89.62 74 TYR A O 1
ATOM 573 N N . THR A 1 75 ? 8.305 6.429 -9.377 1.00 89.38 75 THR A N 1
ATOM 574 C CA . THR A 1 75 ? 7.531 7.665 -9.207 1.00 89.38 75 THR A CA 1
ATOM 575 C C . THR A 1 75 ? 6.051 7.310 -9.199 1.00 89.38 75 THR A C 1
ATOM 577 O O . THR A 1 75 ? 5.411 7.223 -10.241 1.00 89.38 75 THR A O 1
ATOM 580 N N . GLY A 1 76 ? 5.520 7.051 -8.007 1.00 83.81 76 GLY A N 1
ATOM 581 C CA . GLY A 1 76 ? 4.107 6.752 -7.792 1.00 83.81 76 GLY A CA 1
ATOM 582 C C . GLY A 1 76 ? 3.488 7.661 -6.734 1.00 83.81 76 GLY A C 1
ATOM 583 O O . GLY A 1 76 ? 4.163 8.561 -6.231 1.00 83.81 76 GLY A O 1
ATOM 584 N N . PRO A 1 77 ? 2.219 7.428 -6.365 1.00 83.12 77 PRO A N 1
ATOM 585 C CA . PRO A 1 77 ? 1.536 8.247 -5.373 1.00 83.12 77 PRO A CA 1
ATOM 586 C C . PRO A 1 77 ? 2.249 8.231 -4.015 1.00 83.12 77 PRO A C 1
ATOM 588 O O . PRO A 1 77 ? 2.859 7.236 -3.619 1.00 83.12 77 PRO A O 1
ATOM 591 N N . GLU A 1 78 ? 2.145 9.350 -3.293 1.00 75.38 78 GLU A N 1
ATOM 592 C CA . GLU A 1 78 ? 2.755 9.534 -1.967 1.00 75.38 78 GLU A CA 1
ATOM 593 C C . GLU A 1 78 ? 2.111 8.647 -0.897 1.00 75.38 78 GLU A C 1
ATOM 595 O O . GLU A 1 78 ? 2.775 8.208 0.041 1.00 75.38 78 GLU A O 1
ATOM 600 N N . ARG A 1 79 ? 0.810 8.366 -1.037 1.00 76.81 79 ARG A N 1
ATOM 601 C CA . ARG A 1 79 ? 0.108 7.430 -0.160 1.00 76.81 79 ARG A CA 1
ATOM 602 C C . ARG A 1 79 ? 0.457 6.007 -0.556 1.00 76.81 79 ARG A C 1
ATOM 604 O O . ARG A 1 79 ? -0.005 5.537 -1.591 1.00 76.81 79 ARG A O 1
ATOM 611 N N . LYS A 1 80 ? 1.237 5.366 0.309 1.00 82.06 80 LYS A N 1
ATOM 612 C CA . LYS A 1 80 ? 1.642 3.967 0.219 1.00 82.06 80 LYS A CA 1
ATOM 613 C C . LYS A 1 80 ? 1.348 3.251 1.527 1.00 82.06 80 LYS A C 1
ATOM 615 O O . LYS A 1 80 ? 1.252 3.890 2.580 1.00 82.06 80 LYS A O 1
ATOM 620 N N . LEU A 1 81 ? 1.252 1.932 1.463 1.00 85.62 81 LEU A N 1
ATOM 621 C CA . LEU A 1 81 ? 1.333 1.058 2.618 1.00 85.62 81 LEU A CA 1
ATOM 622 C C . LEU A 1 81 ? 2.608 1.402 3.397 1.00 85.62 81 LEU A C 1
ATOM 624 O O . LEU A 1 81 ? 3.707 1.447 2.832 1.00 85.62 81 LEU A O 1
ATOM 628 N N . SER A 1 82 ? 2.448 1.683 4.691 1.00 83.19 82 SER A N 1
ATOM 629 C CA . SER A 1 82 ? 3.561 2.075 5.558 1.00 83.19 82 SER A CA 1
ATOM 630 C C . SER A 1 82 ? 4.664 1.016 5.531 1.00 83.19 82 SER A C 1
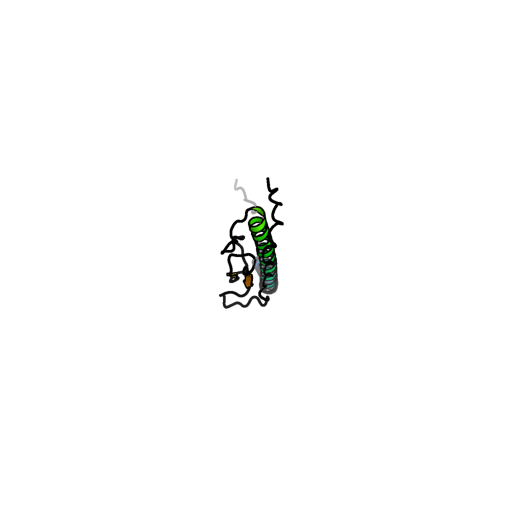ATOM 632 O O . SER A 1 82 ? 4.370 -0.172 5.599 1.00 83.19 82 SER A O 1
ATOM 634 N N . GLY A 1 83 ? 5.915 1.454 5.374 1.00 83.69 83 GLY A N 1
ATOM 635 C CA . GLY A 1 83 ? 7.080 0.568 5.341 1.00 83.69 83 GLY A CA 1
ATOM 636 C C . GLY A 1 83 ? 7.338 -0.152 4.021 1.00 83.69 83 GLY A C 1
ATOM 637 O O . GLY A 1 83 ? 8.426 -0.695 3.857 1.00 83.69 83 GLY A O 1
ATOM 638 N N . SER A 1 84 ? 6.408 -0.111 3.060 1.00 89.44 84 SER A N 1
ATOM 639 C CA . SER A 1 84 ? 6.597 -0.763 1.761 1.00 89.44 84 SER A CA 1
ATOM 640 C C . SER A 1 84 ? 7.725 -0.133 0.936 1.00 89.44 84 SER A C 1
ATOM 642 O O . SER A 1 84 ? 7.970 1.077 0.978 1.00 89.44 84 SER A O 1
ATOM 644 N N . THR A 1 85 ? 8.409 -0.957 0.143 1.00 90.69 85 THR A N 1
ATOM 645 C CA . THR A 1 85 ? 9.479 -0.526 -0.760 1.00 90.69 85 THR A CA 1
ATOM 646 C C . THR A 1 85 ? 9.230 -0.992 -2.193 1.00 90.69 85 THR A C 1
ATOM 648 O O . THR A 1 85 ? 8.543 -1.980 -2.452 1.00 90.69 85 THR A O 1
ATOM 651 N N . VAL A 1 86 ? 9.779 -0.242 -3.150 1.00 92.88 86 VAL A N 1
ATOM 652 C CA . VAL A 1 86 ? 9.867 -0.655 -4.555 1.00 92.88 86 VAL A CA 1
ATOM 653 C C . VAL A 1 86 ? 11.337 -0.615 -4.935 1.00 92.88 86 VAL A C 1
ATOM 655 O O . VAL A 1 86 ? 11.934 0.460 -4.989 1.00 92.88 86 VAL A O 1
ATOM 658 N N . THR A 1 87 ? 11.926 -1.781 -5.168 1.00 92.94 87 THR A N 1
ATOM 659 C CA . THR A 1 87 ? 13.313 -1.917 -5.610 1.00 92.94 87 THR A CA 1
ATOM 660 C C . THR A 1 87 ? 13.344 -2.069 -7.119 1.00 92.94 87 THR A C 1
ATOM 662 O O . THR A 1 87 ? 12.662 -2.930 -7.676 1.00 92.94 87 THR A O 1
ATOM 665 N N . ILE A 1 88 ? 14.150 -1.238 -7.775 1.00 93.50 88 ILE A N 1
ATOM 666 C CA . ILE A 1 88 ? 14.372 -1.282 -9.217 1.00 93.50 88 ILE A CA 1
ATOM 667 C C . ILE A 1 88 ? 15.853 -1.549 -9.452 1.00 93.50 88 ILE A C 1
ATOM 669 O O . ILE A 1 88 ? 16.712 -0.912 -8.843 1.00 93.50 88 ILE A O 1
ATOM 673 N N . THR A 1 89 ? 16.144 -2.508 -10.319 1.00 91.25 89 THR A N 1
ATOM 674 C CA . THR A 1 89 ? 17.499 -2.855 -10.749 1.00 91.25 89 THR A CA 1
ATOM 675 C C . THR A 1 89 ? 17.522 -3.030 -12.258 1.00 91.25 89 THR A C 1
ATOM 677 O O . T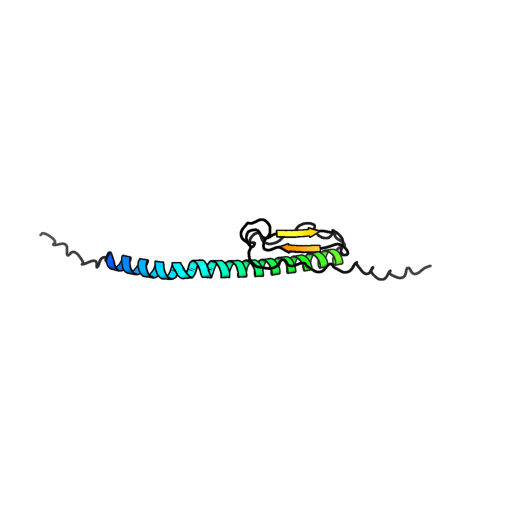HR A 1 89 ? 16.523 -3.461 -12.832 1.00 91.25 89 THR A O 1
ATOM 680 N N . GLY A 1 90 ? 18.664 -2.733 -12.875 1.00 87.69 90 GLY A N 1
ATOM 681 C CA . GLY A 1 90 ? 18.797 -2.717 -14.330 1.00 87.69 90 GLY A CA 1
ATOM 682 C C . GLY A 1 90 ? 18.289 -1.413 -14.944 1.00 87.69 90 GLY A C 1
ATOM 683 O O . GLY A 1 90 ? 17.461 -0.707 -14.367 1.00 87.69 90 GLY A O 1
ATOM 684 N N . THR A 1 91 ? 18.833 -1.070 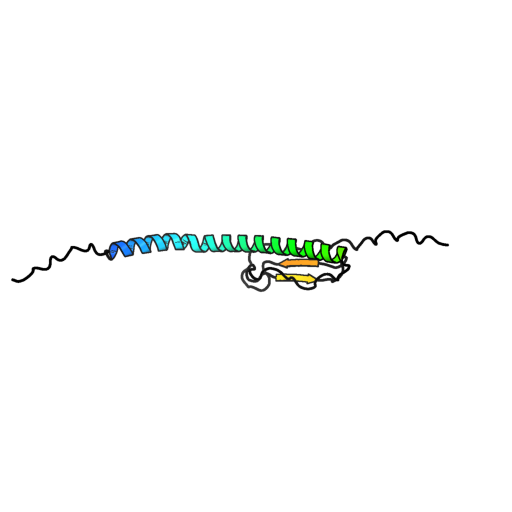-16.105 1.00 83.56 91 THR A N 1
ATOM 685 C CA . THR A 1 91 ? 18.469 0.139 -16.871 1.00 83.56 91 THR A CA 1
ATOM 686 C C . THR A 1 91 ? 18.096 -0.177 -18.315 1.00 83.56 91 THR A C 1
ATOM 688 O O . THR A 1 91 ? 17.669 0.715 -19.051 1.00 83.56 91 THR A O 1
ATOM 691 N N . LYS A 1 92 ? 18.222 -1.445 -18.720 1.00 83.31 92 LYS A N 1
ATOM 692 C CA . LYS A 1 92 ? 17.911 -1.960 -20.050 1.00 83.31 92 LYS A CA 1
ATOM 693 C C . LYS A 1 92 ? 16.785 -2.982 -19.960 1.00 83.31 92 LYS A C 1
ATOM 695 O O . LYS A 1 92 ? 16.605 -3.634 -18.943 1.00 83.31 92 LYS A O 1
ATOM 700 N N . ALA A 1 93 ? 16.043 -3.171 -21.048 1.00 82.56 93 ALA A N 1
ATOM 701 C CA . ALA A 1 9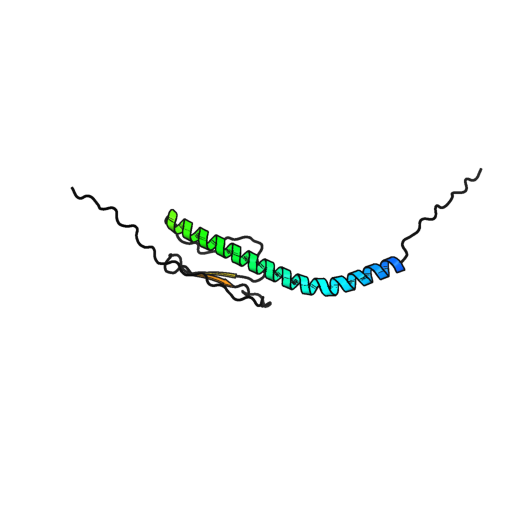3 ? 14.921 -4.113 -21.075 1.00 82.56 93 ALA A CA 1
ATOM 702 C C . ALA A 1 93 ? 15.310 -5.532 -20.609 1.00 82.56 93 ALA A C 1
ATOM 704 O O . ALA A 1 93 ? 14.571 -6.154 -19.858 1.00 82.56 93 ALA A O 1
ATOM 705 N N . GLU A 1 94 ? 16.498 -6.001 -20.992 1.00 84.44 94 GLU A N 1
ATOM 706 C CA . GLU A 1 94 ? 17.016 -7.341 -20.682 1.00 84.44 94 GLU A CA 1
ATOM 707 C C . GLU A 1 94 ? 17.384 -7.576 -19.208 1.00 84.44 94 GLU A C 1
ATOM 709 O O . GLU A 1 94 ? 17.413 -8.724 -18.766 1.00 84.44 94 GLU A O 1
ATOM 714 N N . ASP A 1 95 ? 17.671 -6.514 -18.449 1.00 86.62 95 ASP A N 1
ATOM 715 C CA . ASP A 1 95 ? 18.080 -6.588 -17.041 1.00 86.62 95 ASP A CA 1
ATOM 716 C C . ASP A 1 95 ? 17.119 -5.861 -16.089 1.00 86.62 95 ASP A C 1
ATOM 718 O O . ASP A 1 95 ? 17.291 -5.914 -14.867 1.00 86.62 95 ASP A O 1
ATOM 722 N N . PHE A 1 96 ? 16.076 -5.228 -16.631 1.00 91.12 96 PHE A N 1
ATOM 723 C CA . PHE A 1 96 ? 15.104 -4.472 -15.862 1.00 91.12 96 PHE A CA 1
ATOM 724 C C . PHE A 1 96 ? 14.275 -5.387 -14.967 1.00 91.12 96 PHE A C 1
ATOM 726 O O . PHE A 1 96 ? 13.522 -6.258 -15.412 1.00 91.12 96 PHE A O 1
ATOM 733 N N . LYS A 1 97 ? 14.392 -5.155 -13.666 1.00 92.06 97 LYS A N 1
ATOM 734 C CA . LYS A 1 97 ? 13.687 -5.897 -12.632 1.00 92.06 97 LYS A CA 1
ATOM 735 C C . LYS A 1 97 ? 13.090 -4.923 -11.637 1.00 92.06 97 LYS A C 1
ATOM 737 O O . LYS A 1 97 ? 13.776 -4.057 -11.098 1.00 92.06 97 LYS A O 1
ATOM 742 N N . VAL A 1 98 ? 11.809 -5.126 -11.359 1.00 93.94 98 VAL A N 1
ATOM 743 C CA . VAL A 1 98 ? 11.054 -4.362 -10.369 1.00 93.94 98 VAL A CA 1
ATOM 744 C C . VAL A 1 98 ? 10.530 -5.335 -9.325 1.00 93.94 98 VAL A C 1
ATOM 746 O O . VAL A 1 98 ? 9.958 -6.373 -9.659 1.00 93.94 98 VAL A O 1
ATOM 749 N N . VAL A 1 99 ? 10.735 -5.008 -8.055 1.00 93.25 99 VAL A N 1
ATOM 750 C CA . VAL A 1 99 ? 10.229 -5.773 -6.915 1.00 93.25 99 VAL A CA 1
ATOM 751 C C . VAL A 1 99 ? 9.458 -4.821 -6.017 1.00 93.25 99 VAL A C 1
ATOM 753 O O . VAL A 1 99 ? 10.017 -3.845 -5.528 1.00 93.25 99 VAL A O 1
ATOM 756 N N . TYR A 1 100 ? 8.176 -5.099 -5.807 1.00 93.88 100 TYR A N 1
ATOM 757 C CA . TYR A 1 100 ? 7.393 -4.465 -4.755 1.00 93.88 100 TYR A CA 1
ATOM 758 C C . TYR A 1 100 ? 7.460 -5.337 -3.508 1.00 93.88 100 TYR A C 1
ATOM 760 O O . TYR A 1 100 ? 7.035 -6.492 -3.541 1.00 93.88 100 TYR A O 1
ATOM 768 N N . ASP A 1 101 ? 7.975 -4.790 -2.416 1.00 92.00 101 ASP A N 1
ATOM 769 C CA . ASP A 1 101 ? 8.009 -5.460 -1.127 1.00 92.00 101 ASP A CA 1
ATOM 770 C C . ASP A 1 101 ? 7.110 -4.721 -0.123 1.00 92.00 101 ASP A C 1
ATOM 772 O O . ASP A 1 101 ? 7.443 -3.612 0.300 1.00 92.00 101 ASP A O 1
ATOM 776 N N . PRO A 1 102 ? 5.963 -5.304 0.269 1.00 88.75 102 PRO A N 1
ATOM 777 C CA . PRO A 1 102 ? 5.042 -4.679 1.210 1.00 88.75 102 PRO A CA 1
ATOM 778 C C . PRO A 1 102 ? 5.537 -4.707 2.663 1.00 88.75 102 PRO A C 1
ATOM 780 O O . PRO A 1 102 ? 4.906 -4.063 3.496 1.00 88.75 102 PRO A O 1
ATOM 783 N N . ASN A 1 103 ? 6.611 -5.449 2.970 1.00 85.56 103 ASN A N 1
ATOM 784 C CA . ASN A 1 103 ? 7.152 -5.577 4.329 1.00 85.56 103 ASN A CA 1
ATOM 785 C C . ASN A 1 103 ? 8.387 -4.691 4.564 1.00 85.56 103 ASN A C 1
ATOM 787 O O . ASN A 1 103 ? 8.607 -4.261 5.688 1.00 85.56 103 ASN A O 1
ATOM 791 N N . GLY A 1 104 ? 9.152 -4.380 3.512 1.00 75.94 104 GLY A N 1
ATOM 792 C CA . GLY A 1 104 ? 10.226 -3.384 3.500 1.00 75.94 104 GLY A CA 1
ATOM 793 C C . GLY A 1 104 ? 11.046 -3.265 4.793 1.00 75.94 104 GLY A C 1
ATOM 794 O O . GLY A 1 104 ? 11.650 -4.237 5.235 1.00 75.94 104 GLY A O 1
ATOM 795 N N . THR A 1 105 ? 11.155 -2.060 5.366 1.00 64.94 105 THR A N 1
ATOM 796 C CA . THR A 1 105 ? 12.064 -1.781 6.503 1.00 64.94 105 THR A CA 1
ATOM 797 C C . THR A 1 105 ? 11.382 -1.677 7.866 1.00 64.94 105 THR A C 1
ATOM 799 O O . THR A 1 105 ? 12.063 -1.426 8.865 1.00 64.94 105 THR A O 1
ATOM 802 N N . THR A 1 106 ? 10.060 -1.824 7.945 1.00 59.28 106 THR A N 1
ATOM 803 C CA . THR A 1 106 ? 9.337 -1.665 9.210 1.00 59.28 106 THR A CA 1
ATOM 804 C C . THR A 1 106 ? 9.183 -3.001 9.931 1.00 59.28 106 THR A C 1
ATOM 806 O O . THR A 1 106 ? 9.071 -4.060 9.326 1.00 59.28 106 THR A O 1
ATOM 809 N N . ALA A 1 107 ? 9.196 -2.960 11.266 1.00 53.88 107 ALA A N 1
ATOM 810 C CA . ALA A 1 107 ? 9.065 -4.154 12.106 1.00 53.88 107 ALA A CA 1
ATOM 811 C C . ALA A 1 107 ? 7.649 -4.769 12.084 1.00 53.88 107 ALA A C 1
ATOM 813 O O . ALA A 1 107 ? 7.420 -5.801 12.713 1.00 53.88 107 ALA A O 1
ATOM 814 N N . ASP A 1 108 ? 6.688 -4.130 11.409 1.00 61.78 108 ASP A N 1
ATOM 815 C CA . ASP A 1 108 ? 5.341 -4.647 11.226 1.00 61.78 108 ASP A CA 1
ATOM 816 C C . ASP A 1 108 ? 5.230 -5.407 9.902 1.00 61.78 108 ASP A C 1
ATOM 818 O O . ASP A 1 108 ? 4.857 -4.855 8.871 1.00 61.78 108 ASP A O 1
ATOM 822 N N . GLU A 1 109 ? 5.510 -6.711 9.938 1.00 67.19 109 GLU A N 1
ATOM 823 C CA . GLU A 1 109 ? 5.236 -7.573 8.790 1.00 67.19 109 GLU A CA 1
ATOM 824 C C . GLU A 1 109 ? 3.758 -7.446 8.394 1.00 67.19 109 GLU A C 1
ATOM 826 O O . GLU A 1 109 ? 2.835 -7.716 9.168 1.00 67.19 109 GLU A O 1
ATOM 831 N N . SER A 1 110 ? 3.529 -7.009 7.159 1.00 72.38 110 SER A N 1
ATOM 832 C CA . SER A 1 110 ? 2.196 -6.814 6.598 1.00 72.38 110 SER A CA 1
ATOM 833 C C . SER A 1 110 ? 1.516 -8.155 6.281 1.00 72.38 110 SER A C 1
ATOM 835 O O . SER A 1 110 ? 0.310 -8.207 6.043 1.00 72.38 110 SER A O 1
ATOM 837 N N . GLY A 1 111 ? 2.280 -9.256 6.290 1.00 82.62 111 GLY A N 1
ATOM 838 C CA . GLY A 1 111 ? 1.800 -10.609 5.997 1.00 82.62 111 GLY A CA 1
ATOM 839 C C . GLY A 1 111 ? 1.466 -10.834 4.519 1.00 82.62 111 GLY A C 1
ATOM 840 O O . GLY A 1 111 ? 0.938 -11.887 4.160 1.00 82.62 111 GLY A O 1
ATOM 841 N N . TYR A 1 112 ? 1.766 -9.860 3.653 1.00 86.12 112 TYR A N 1
ATOM 842 C CA . TYR A 1 112 ? 1.608 -9.971 2.206 1.00 86.12 112 TYR A CA 1
ATOM 843 C C . TYR A 1 112 ? 2.942 -10.343 1.551 1.00 86.12 112 TYR A C 1
ATOM 845 O O . TYR A 1 112 ? 3.992 -9.856 1.977 1.00 86.12 112 TYR A O 1
ATOM 853 N N . PRO A 1 113 ? 2.927 -11.181 0.502 1.00 87.38 113 PRO A N 1
ATOM 854 C CA . PRO A 1 113 ? 4.140 -11.538 -0.214 1.00 87.38 113 PRO A CA 1
ATOM 855 C C . PRO A 1 113 ? 4.635 -10.376 -1.081 1.00 87.38 113 PRO A C 1
ATOM 857 O O . PRO A 1 113 ? 3.841 -9.618 -1.656 1.00 87.38 113 PRO A O 1
ATOM 860 N N . SER A 1 114 ? 5.955 -10.287 -1.231 1.00 91.50 114 SER A N 1
ATOM 861 C CA . SER A 1 114 ? 6.596 -9.407 -2.205 1.00 91.50 114 SER A CA 1
ATOM 862 C C . SER A 1 114 ? 6.281 -9.874 -3.632 1.00 91.50 114 SER A C 1
ATOM 864 O O . SER A 1 114 ? 6.191 -11.071 -3.915 1.00 91.50 114 SER A O 1
ATOM 866 N N . VAL A 1 115 ? 6.111 -8.926 -4.552 1.00 92.69 115 VAL A N 1
ATOM 867 C CA . VAL A 1 115 ? 5.780 -9.181 -5.957 1.00 92.69 115 VAL A CA 1
ATOM 868 C C . VAL A 1 115 ? 6.955 -8.769 -6.829 1.00 92.69 115 VAL A C 1
ATOM 870 O O . VAL A 1 115 ? 7.348 -7.606 -6.843 1.00 92.69 115 VAL A O 1
ATOM 873 N N . THR A 1 116 ? 7.497 -9.721 -7.588 1.00 94.06 116 THR A N 1
ATOM 874 C CA . THR A 1 116 ? 8.496 -9.446 -8.629 1.00 94.06 116 THR A CA 1
ATOM 875 C C . THR A 1 116 ? 7.800 -9.346 -9.978 1.00 94.06 116 THR A C 1
ATOM 877 O O . THR A 1 116 ? 7.052 -10.244 -10.366 1.00 94.06 116 THR A O 1
ATOM 880 N N . PHE A 1 117 ? 8.039 -8.249 -10.684 1.00 90.69 117 PHE A N 1
ATOM 881 C CA . PHE A 1 117 ? 7.558 -8.055 -12.046 1.00 90.69 117 PHE A CA 1
ATOM 882 C C . PHE A 1 117 ? 8.447 -8.813 -13.032 1.00 90.69 117 PHE A C 1
ATOM 884 O O . PHE A 1 117 ? 9.651 -8.932 -12.787 1.00 90.69 117 PHE A O 1
ATOM 891 N N . PRO A 1 118 ? 7.878 -9.342 -14.129 1.00 87.50 118 PRO A N 1
ATOM 892 C CA . PRO A 1 118 ? 8.665 -10.059 -15.122 1.00 87.50 118 PRO A CA 1
ATOM 893 C C . PRO A 1 118 ? 9.734 -9.143 -15.723 1.00 87.50 118 PRO A C 1
ATOM 895 O O . PRO A 1 118 ? 9.519 -7.943 -15.884 1.00 87.50 118 PRO A O 1
ATOM 898 N N . THR A 1 119 ? 10.886 -9.703 -16.070 1.00 85.19 119 THR A N 1
ATOM 899 C CA . THR A 1 119 ? 11.877 -8.977 -16.865 1.00 85.19 119 THR A CA 1
ATOM 900 C C . THR A 1 119 ? 11.391 -8.934 -18.315 1.00 85.19 119 THR A C 1
ATOM 902 O O . THR A 1 119 ? 10.986 -9.978 -18.840 1.00 85.19 119 THR A O 1
ATOM 905 N N . PRO A 1 120 ? 11.364 -7.756 -18.960 1.00 80.06 120 PRO A N 1
ATOM 906 C CA . PRO A 1 120 ? 11.028 -7.654 -20.372 1.00 80.06 120 PRO A CA 1
ATOM 907 C C . PRO A 1 120 ? 11.980 -8.502 -21.231 1.00 80.06 120 PRO A C 1
ATOM 909 O O . PRO A 1 120 ? 13.157 -8.641 -20.900 1.00 80.06 120 PRO A O 1
ATOM 912 N N . PRO A 1 121 ? 11.517 -9.068 -22.356 1.00 70.88 121 PRO A N 1
ATOM 913 C CA . PRO A 1 121 ? 12.438 -9.639 -23.327 1.00 70.88 121 PRO A CA 1
ATOM 914 C C . PRO A 1 121 ? 13.383 -8.543 -23.846 1.00 70.88 121 PRO A C 1
ATOM 916 O O . PRO A 1 121 ? 12.960 -7.398 -24.032 1.00 70.88 121 PRO A O 1
ATOM 919 N N . ALA A 1 122 ? 14.649 -8.896 -24.101 1.00 64.81 122 ALA A N 1
ATOM 920 C CA . ALA A 1 122 ? 15.572 -8.023 -24.825 1.00 64.81 122 ALA A CA 1
ATOM 921 C C . ALA A 1 122 ? 14.892 -7.558 -26.121 1.00 64.81 122 ALA A C 1
ATOM 923 O O . ALA A 1 122 ? 14.219 -8.363 -26.776 1.00 64.81 122 ALA A O 1
ATOM 924 N N . SER A 1 123 ? 15.007 -6.271 -26.462 1.00 61.84 123 SER A N 1
ATOM 925 C CA . SER A 1 123 ? 14.340 -5.737 -27.647 1.00 61.84 123 SER A CA 1
ATOM 926 C C . SER A 1 123 ? 14.707 -6.591 -28.864 1.00 61.84 123 SER A C 1
ATOM 928 O O . SER A 1 123 ? 15.880 -6.762 -29.201 1.00 61.84 123 SER A O 1
ATOM 930 N N . ILE A 1 124 ? 13.702 -7.164 -29.533 1.00 52.81 124 ILE A N 1
ATOM 931 C CA . ILE A 1 124 ? 13.905 -7.610 -30.908 1.00 52.81 124 ILE A CA 1
ATOM 932 C C . ILE A 1 124 ? 14.200 -6.340 -31.695 1.00 52.81 124 ILE A C 1
ATOM 934 O O . ILE A 1 124 ? 13.395 -5.408 -31.720 1.00 52.81 124 ILE A O 1
ATOM 938 N N . THR A 1 125 ? 15.403 -6.260 -32.247 1.00 51.75 125 THR A N 1
ATOM 939 C CA . THR A 1 125 ? 15.798 -5.149 -33.106 1.00 51.75 125 THR A CA 1
ATOM 940 C C . THR A 1 125 ? 14.726 -4.980 -34.189 1.00 51.75 125 THR A C 1
ATOM 942 O O . THR A 1 125 ? 14.272 -5.989 -34.744 1.00 51.75 125 THR A O 1
ATOM 945 N N . PRO A 1 126 ? 14.275 -3.745 -34.489 1.00 54.34 126 PRO A N 1
ATOM 946 C CA . PRO A 1 126 ? 13.368 -3.531 -35.607 1.00 54.34 126 PRO A CA 1
ATOM 947 C C . PRO A 1 126 ? 13.995 -4.150 -36.865 1.00 54.34 126 PRO A C 1
ATOM 949 O O . PRO A 1 126 ? 15.218 -4.048 -37.024 1.00 54.34 126 PRO A O 1
ATOM 952 N N . PRO A 1 127 ? 13.217 -4.790 -37.758 1.00 54.28 127 PRO A N 1
ATOM 953 C CA . PRO A 1 127 ? 13.760 -5.269 -39.021 1.00 54.28 127 PRO A CA 1
ATOM 954 C C . PRO A 1 127 ? 14.451 -4.095 -39.712 1.00 54.28 127 PRO A C 1
ATOM 956 O O . PRO A 1 127 ? 13.832 -3.059 -39.956 1.00 54.28 127 PRO A O 1
ATOM 959 N N . THR A 1 128 ? 15.752 -4.235 -39.970 1.00 55.50 128 THR A N 1
ATOM 960 C CA . THR A 1 128 ? 16.528 -3.222 -40.683 1.00 55.50 128 THR A CA 1
ATOM 961 C C . THR A 1 128 ? 15.823 -2.935 -42.000 1.00 55.50 128 THR A C 1
ATOM 963 O O . THR A 1 128 ? 15.640 -3.852 -42.805 1.00 55.50 128 THR A O 1
ATOM 966 N N . THR A 1 129 ? 15.413 -1.684 -42.221 1.00 56.78 129 THR A N 1
ATOM 967 C CA . THR A 1 129 ? 14.931 -1.233 -43.528 1.00 56.78 129 THR A CA 1
ATOM 968 C C . THR A 1 129 ? 15.957 -1.669 -44.575 1.00 56.78 129 THR A C 1
ATOM 970 O O . THR A 1 129 ? 17.140 -1.374 -44.383 1.00 56.78 129 THR A O 1
ATOM 973 N N . PRO A 1 130 ? 15.569 -2.373 -45.655 1.00 56.91 130 PRO A N 1
ATOM 974 C CA . PRO A 1 130 ? 16.523 -2.757 -46.679 1.00 56.91 130 PRO A CA 1
ATOM 975 C C . PRO A 1 130 ? 17.120 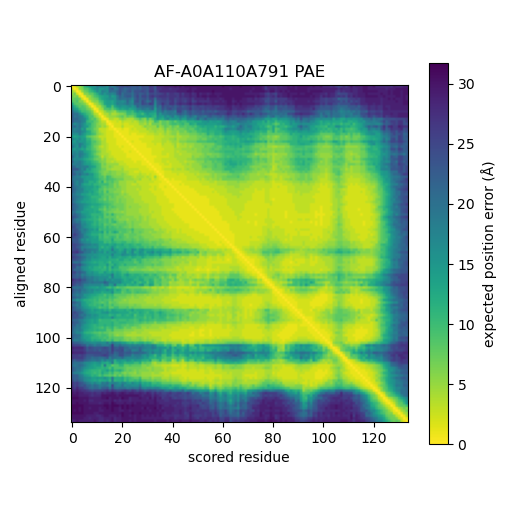-1.476 -47.257 1.00 56.91 130 PRO A C 1
ATOM 977 O O . PRO A 1 130 ? 16.425 -0.687 -47.901 1.00 56.91 130 PRO A O 1
ATOM 980 N N . THR A 1 131 ? 18.405 -1.241 -47.003 1.00 58.06 131 THR A N 1
ATOM 981 C CA . THR A 1 131 ? 19.168 -0.240 -47.739 1.00 58.06 131 THR A CA 1
ATOM 982 C C . THR A 1 131 ? 19.144 -0.676 -49.198 1.00 58.06 131 THR A C 1
ATOM 984 O O . THR A 1 131 ? 19.757 -1.680 -49.563 1.00 58.06 131 THR A O 1
ATOM 987 N N . THR A 1 132 ? 18.369 0.030 -50.019 1.00 55.56 132 THR A N 1
ATOM 988 C CA . THR A 1 132 ? 18.361 -0.170 -51.469 1.00 55.56 132 THR A CA 1
ATOM 989 C C . THR A 1 132 ? 19.707 0.326 -51.979 1.00 55.56 132 THR A C 1
ATOM 991 O O . THR A 1 132 ? 19.956 1.528 -51.990 1.00 55.56 132 THR A O 1
ATOM 994 N N . GLY A 1 133 ? 20.604 -0.607 -52.298 1.00 55.12 133 GLY A N 1
ATOM 995 C CA . GLY A 1 133 ? 21.883 -0.297 -52.925 1.00 55.12 133 GLY A CA 1
ATOM 996 C C . GLY A 1 133 ? 21.665 0.212 -54.348 1.00 55.12 133 GLY A C 1
ATOM 997 O O . GLY A 1 133 ? 20.954 -0.425 -55.128 1.00 55.12 133 GLY A O 1
ATOM 998 N N . GLY A 1 134 ? 22.280 1.351 -54.652 1.00 49.97 134 GLY A N 1
ATOM 999 C CA . GLY A 1 134 ? 22.498 1.905 -55.985 1.00 49.97 134 GLY A CA 1
ATOM 1000 C C . GLY A 1 134 ? 23.931 2.398 -56.080 1.00 49.97 134 GLY A C 1
ATOM 1001 O O . GLY A 1 134 ? 24.462 2.815 -55.024 1.00 49.97 134 GLY A O 1
#

Mean predicted aligned error: 11.0 Å

InterPro domains:
  IPR012902 Prokaryotic N-terminal methylation site [PF07963] (7-33)
  IPR012902 Prokaryotic N-terminal methylation site [TIGR02532] (10-33)
  IPR045584 Pilin-like [SSF54523] (13-106)

Organism: NCBI:txid991789

Secondary structure (DSSP, 8-state):
-----------PPPHHHHHHHHHHHHHHHHHHHHHHHHHHHHHHHHHHHHHHHHHHHHHHHHHHHH-PPPPSS----S---TT-EEEEE-SSTTT-EEEEESSTTSSS--SPPPEEPPPPPPPPPPPPP-----

Foldseek 3Di:
DDDDPPDDPDPDDDPVNVVVVVVVVVVVCVVCVVVVVLVVLVVQVVVVVVQVVVQVVVQVVCCVPVVDWRDQDDDGDPRHQPQKDWHWDDGALQTTKIKTGNNHPDPDRSVDHIDIDDRHPHDPPDPPDPPPDD

Sequence (134 aa):
MNKILKRKNKKGFTLMEMLIVIGIIAVLVAIAIPTFSGAKKKAEYAADLANVRAWYAESLTKNMAEDTPLPTSYTGPERKLSGSTVTITGTKAEDFKVVYDPNGTTADESGYPSVTFPTPPASITPPTTPTTGG

Radius of gyration: 30.12 Å; Cα contacts (8 Å, |Δi|>4): 126; chains: 1; bounding box: 69×56×96 Å

Solvent-accessible surface area (backbone atoms only — not comparable to full-atom values): 8232 Å² total; per-residue (Å²): 138,85,82,80,78,79,78,74,84,73,86,69,87,52,70,66,62,53,52,55,52,54,51,54,50,51,58,52,48,68,56,45,53,67,56,48,53,54,55,48,52,53,52,31,47,55,50,43,55,50,51,52,50,53,48,50,54,49,44,51,52,44,26,72,74,68,74,42,77,44,71,71,68,86,88,72,75,87,83,60,44,78,45,43,41,72,52,57,44,52,53,45,52,65,55,27,38,43,34,42,28,52,32,58,84,41,94,66,73,66,85,56,80,62,47,72,52,80,58,48,71,58,77,76,74,75,82,74,75,81,78,80,84,127

pLDDT: mean 82.41, std 13.55, range [41.34, 96.81]